Protein AF-A0A9D9L144-F1 (afdb_monomer_lite)

Radius of gyration: 23.96 Å; chains: 1; bounding box: 42×41×87 Å

pLDDT: mean 72.63, std 18.8, range [37.03, 97.62]

Sequence (118 aa):
MKKLICTLLSLALILCAFTGCEKSAEDVQTSDVNIVDDKDITPNDTSEFVYEETDGGVTIKGYKGNSQTVNIPSEINGKPVTVIAPYAFDGFEENDGSVQNGKSYKDNNINTITSIHI

Secondary structure (DSSP, 8-state):
------SSS----------------------------GGG-PPPPGGGEEEEEETTEEEEEEE----SEEE--SEETTEEEEEE-TTTTS--B---TT-TT---B---GGGG--EEE-

Structure (mmCIF, N/CA/C/O backbone):
data_AF-A0A9D9L144-F1
#
_entry.id   AF-A0A9D9L144-F1
#
loop_
_atom_site.group_PDB
_atom_site.id
_atom_site.type_symbol
_atom_site.label_atom_id
_atom_site.label_alt_id
_atom_site.label_comp_id
_atom_site.label_asym_id
_atom_site.label_entity_id
_atom_site.label_seq_id
_atom_site.pdbx_PDB_ins_code
_atom_site.Cartn_x
_atom_site.Cartn_y
_atom_site.Cartn_z
_atom_site.occupancy
_atom_site.B_iso_or_equiv
_atom_site.auth_seq_id
_atom_site.auth_comp_id
_atom_site.auth_asym_id
_atom_site.auth_atom_id
_atom_site.pdbx_PDB_model_num
ATOM 1 N N . MET A 1 1 ? -3.755 23.096 65.768 1.00 40.56 1 MET A N 1
ATOM 2 C CA . MET A 1 1 ? -5.095 23.565 65.353 1.00 40.56 1 MET A CA 1
ATOM 3 C C . MET A 1 1 ? -4.909 24.622 64.276 1.00 40.56 1 MET A C 1
ATOM 5 O O . MET A 1 1 ? -4.184 25.562 64.547 1.00 40.56 1 MET A O 1
ATOM 9 N N . LYS A 1 2 ? -5.479 24.374 63.082 1.00 48.78 2 LYS A N 1
ATOM 10 C CA . LYS A 1 2 ? -5.849 25.276 61.961 1.00 48.78 2 LYS A CA 1
ATOM 11 C C . LYS A 1 2 ? -5.169 26.667 61.975 1.00 48.78 2 LYS A C 1
ATOM 13 O O . LYS A 1 2 ? -5.359 27.417 62.920 1.00 48.78 2 LYS A O 1
ATOM 18 N N . LYS A 1 3 ? -4.500 27.138 60.923 1.00 46.06 3 LYS A N 1
ATOM 19 C CA . LYS A 1 3 ? -4.987 27.368 59.548 1.00 46.06 3 LYS A CA 1
ATOM 20 C C . LYS A 1 3 ? -3.772 27.759 58.693 1.00 46.06 3 LYS A C 1
ATOM 22 O O . LYS A 1 3 ? -2.966 28.519 59.203 1.00 46.06 3 LYS A O 1
ATOM 27 N N . LEU A 1 4 ? -3.701 27.328 57.434 1.00 49.97 4 LEU A N 1
ATOM 28 C CA . LEU A 1 4 ? -3.251 28.140 56.293 1.00 49.97 4 LEU A CA 1
ATOM 29 C C . LEU A 1 4 ? -3.729 27.424 55.021 1.00 49.97 4 LEU A C 1
ATOM 31 O O . LEU A 1 4 ? -3.212 26.395 54.604 1.00 49.97 4 LEU A O 1
ATOM 35 N N . ILE A 1 5 ? -4.838 27.945 54.517 1.00 58.66 5 ILE A N 1
ATOM 36 C CA . ILE A 1 5 ? -5.555 27.582 53.301 1.00 58.66 5 ILE A CA 1
ATOM 37 C C . ILE A 1 5 ? -5.243 28.689 52.284 1.00 58.66 5 ILE A C 1
ATOM 39 O O . ILE A 1 5 ? -5.077 29.837 52.694 1.00 58.66 5 ILE A O 1
ATOM 43 N N . CYS A 1 6 ? -5.260 28.325 50.998 1.00 48.72 6 CYS A N 1
ATOM 44 C CA . CYS A 1 6 ? -5.232 29.182 49.803 1.00 48.72 6 CYS A CA 1
ATOM 45 C C . CYS A 1 6 ? -3.853 29.644 49.306 1.00 48.72 6 CYS A C 1
ATOM 47 O O . CYS A 1 6 ? -3.215 30.463 49.946 1.00 48.72 6 CYS A O 1
ATOM 49 N N . THR A 1 7 ? -3.483 29.153 48.110 1.00 51.28 7 THR A N 1
ATOM 50 C CA . THR A 1 7 ? -3.160 29.936 46.882 1.00 51.28 7 THR A CA 1
ATOM 51 C C . THR A 1 7 ? -2.052 29.334 46.002 1.00 51.28 7 THR A C 1
ATOM 53 O O . THR A 1 7 ? -1.270 30.072 45.416 1.00 51.28 7 THR A O 1
ATOM 56 N N . LEU A 1 8 ? -1.965 28.010 45.849 1.00 46.19 8 LEU A N 1
ATOM 57 C CA . LEU A 1 8 ? -1.002 27.403 44.908 1.00 46.19 8 LEU A CA 1
ATOM 58 C C . LEU A 1 8 ? -1.624 26.325 44.007 1.00 46.19 8 LEU A C 1
ATOM 60 O O . LEU A 1 8 ? -0.937 25.415 43.565 1.00 46.19 8 LEU A O 1
ATOM 64 N N . LEU A 1 9 ? -2.931 26.432 43.725 1.00 52.28 9 LEU A N 1
ATOM 65 C CA . LEU A 1 9 ? -3.649 25.494 42.847 1.00 52.28 9 LEU A CA 1
ATOM 66 C C . LEU A 1 9 ? -4.120 26.095 41.510 1.00 52.28 9 LEU A C 1
ATOM 68 O O . LEU A 1 9 ? -4.820 25.425 40.765 1.00 52.28 9 LEU A O 1
ATOM 72 N N . SER A 1 10 ? -3.751 27.324 41.142 1.00 60.47 10 SER A N 1
ATOM 73 C CA . SER A 1 10 ? -4.159 27.843 39.827 1.00 60.47 10 SER A CA 1
ATOM 74 C C . SER A 1 10 ? -3.347 29.053 39.378 1.00 60.47 10 SER A C 1
ATOM 76 O O . SER A 1 10 ? -3.760 30.191 39.588 1.00 60.47 10 SER A O 1
ATOM 78 N N . LEU A 1 11 ? -2.233 28.821 38.691 1.00 43.81 11 LEU A N 1
ATOM 79 C CA . LEU A 1 11 ? -1.947 29.633 37.513 1.00 43.81 11 LEU A CA 1
ATOM 80 C C . LEU A 1 11 ? -1.126 28.809 36.530 1.00 43.81 11 LEU A C 1
ATOM 82 O O . LEU A 1 11 ? 0.074 28.607 36.686 1.00 43.81 11 LEU A O 1
ATOM 86 N N . ALA A 1 12 ? -1.835 28.293 35.535 1.00 55.00 12 ALA A N 1
ATOM 87 C CA . ALA A 1 12 ? -1.258 27.707 34.350 1.00 55.00 12 ALA A CA 1
ATOM 88 C C . ALA A 1 12 ? -0.393 28.753 33.629 1.00 55.00 12 ALA A C 1
ATOM 90 O O . ALA A 1 12 ? -0.909 29.744 33.121 1.00 55.00 12 ALA A O 1
ATOM 91 N N . LEU A 1 13 ? 0.907 28.491 33.534 1.00 51.66 13 LEU A N 1
ATOM 92 C CA . LEU A 1 13 ? 1.669 28.790 32.327 1.00 51.66 13 LEU A CA 1
ATOM 93 C C . LEU A 1 13 ? 2.177 27.450 31.802 1.00 51.66 13 LEU A C 1
ATOM 95 O O . LEU A 1 13 ? 3.303 27.028 32.051 1.00 51.66 13 LEU A O 1
ATOM 99 N N . ILE A 1 14 ? 1.276 26.746 31.118 1.00 64.12 14 ILE A N 1
ATOM 100 C CA . ILE A 1 14 ? 1.645 25.670 30.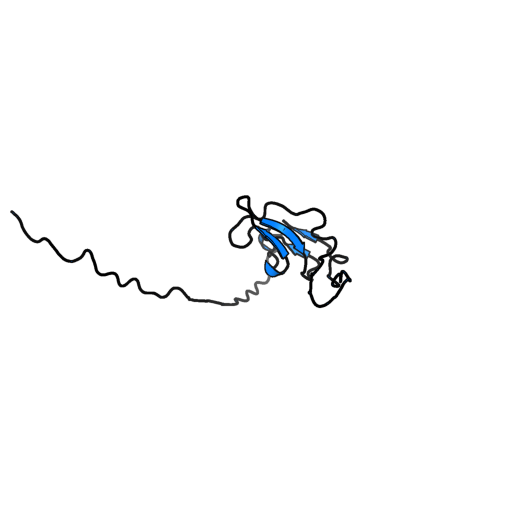206 1.00 64.12 14 ILE A CA 1
ATOM 101 C C . ILE A 1 14 ? 2.461 26.354 29.111 1.00 64.12 14 ILE A C 1
ATOM 103 O O . ILE 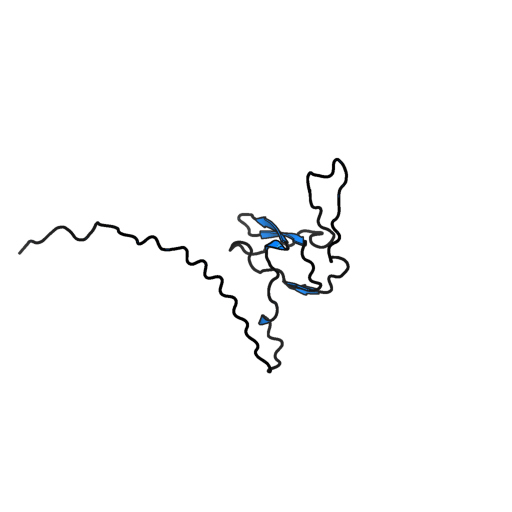A 1 14 ? 1.928 27.114 28.306 1.00 64.12 14 ILE A O 1
ATOM 107 N N . LEU A 1 15 ? 3.776 26.164 29.171 1.00 58.31 15 LEU A N 1
ATOM 108 C CA . LEU A 1 15 ? 4.715 26.613 28.158 1.00 58.31 15 LEU A CA 1
ATOM 109 C C . LEU A 1 15 ? 4.331 25.950 26.834 1.00 58.31 15 LEU A C 1
ATOM 111 O O . LEU A 1 15 ? 4.567 24.763 26.614 1.00 58.31 15 LEU A O 1
ATOM 115 N N . CYS A 1 16 ? 3.723 26.738 25.954 1.00 59.47 16 CYS A N 1
ATOM 116 C CA . CYS A 1 16 ? 3.676 26.464 24.532 1.00 59.47 16 CYS A CA 1
ATOM 117 C C . CYS A 1 16 ? 5.118 26.421 24.012 1.00 59.47 16 CYS A C 1
ATOM 119 O O . CYS A 1 16 ? 5.723 27.465 23.785 1.00 59.47 16 CYS A O 1
ATOM 121 N N . ALA A 1 17 ? 5.668 25.221 23.843 1.00 51.59 17 ALA A N 1
ATOM 122 C CA . ALA A 1 17 ? 6.832 24.981 22.995 1.00 51.59 17 ALA A CA 1
ATOM 123 C C . ALA A 1 17 ? 6.850 23.532 22.477 1.00 51.59 17 ALA A C 1
ATOM 125 O O . ALA A 1 17 ? 7.884 22.878 22.467 1.00 51.59 17 ALA A O 1
ATOM 126 N N . PHE A 1 18 ? 5.705 23.020 22.018 1.00 57.38 18 PHE A N 1
ATOM 127 C CA . PHE A 1 18 ? 5.718 21.951 21.021 1.00 57.38 18 PHE A CA 1
ATOM 128 C C . PHE A 1 18 ? 5.638 22.602 19.646 1.00 57.38 18 PHE A C 1
ATOM 130 O O . PHE A 1 18 ? 4.560 22.961 19.191 1.00 57.38 18 PHE A O 1
ATOM 137 N N . THR A 1 19 ? 6.793 22.820 19.023 1.00 59.38 19 THR A N 1
ATOM 138 C CA . THR A 1 19 ? 7.046 22.558 17.595 1.00 59.38 19 THR A CA 1
ATOM 139 C C . THR A 1 19 ? 8.565 22.566 17.430 1.00 59.38 19 THR A C 1
ATOM 141 O O . THR A 1 19 ? 9.157 23.490 16.879 1.00 59.38 19 THR A O 1
ATOM 144 N N . GLY A 1 20 ? 9.219 21.544 17.981 1.00 47.69 20 GLY A N 1
ATOM 145 C CA . GLY A 1 20 ? 10.489 21.098 17.433 1.00 47.69 20 GLY A CA 1
ATOM 146 C C . GLY A 1 20 ? 10.163 20.262 16.204 1.00 47.69 20 GLY A C 1
ATOM 147 O O . GLY A 1 20 ? 9.798 19.101 16.336 1.00 47.69 20 GLY A O 1
ATOM 148 N N . CYS A 1 21 ? 10.224 20.858 15.014 1.00 55.16 21 CYS A N 1
ATOM 149 C CA . CYS A 1 21 ? 10.453 20.078 13.804 1.00 55.16 21 CYS A CA 1
ATOM 150 C C . CYS A 1 21 ? 11.940 19.719 13.824 1.00 55.16 21 CYS A C 1
ATOM 152 O O . CYS A 1 21 ? 12.765 20.456 13.290 1.00 55.16 21 CYS A O 1
ATOM 154 N N . GLU A 1 22 ? 12.309 18.645 14.517 1.00 54.66 22 GLU A N 1
ATOM 155 C CA . GLU A 1 22 ? 13.653 18.090 14.386 1.00 54.66 22 GLU A CA 1
ATOM 156 C C . GLU A 1 22 ? 13.696 17.220 13.132 1.00 54.66 22 GLU A C 1
ATOM 158 O O . GLU A 1 22 ? 13.588 16.000 13.148 1.00 54.66 22 GLU A O 1
ATOM 163 N N . LYS A 1 23 ? 13.834 17.889 11.986 1.00 52.28 23 LYS A N 1
ATOM 164 C CA . LYS A 1 23 ? 14.385 17.245 10.801 1.00 52.28 23 LYS A CA 1
ATOM 165 C C . LYS A 1 23 ? 15.886 17.104 11.045 1.00 52.28 23 LYS A C 1
ATOM 167 O O . LYS A 1 23 ? 16.644 18.014 10.725 1.00 52.28 23 LYS A O 1
ATOM 172 N N . SER A 1 24 ? 16.297 15.987 11.634 1.00 45.03 24 SER A N 1
ATOM 173 C CA . SER A 1 24 ? 17.695 15.564 11.634 1.00 45.03 24 SER A CA 1
ATOM 174 C C . SER A 1 24 ? 17.814 14.320 10.771 1.00 45.03 24 SER A C 1
ATOM 176 O O . SER A 1 24 ? 17.303 13.256 11.109 1.00 45.03 24 SER A O 1
ATOM 178 N N . ALA A 1 25 ? 18.433 14.498 9.607 1.00 63.38 25 A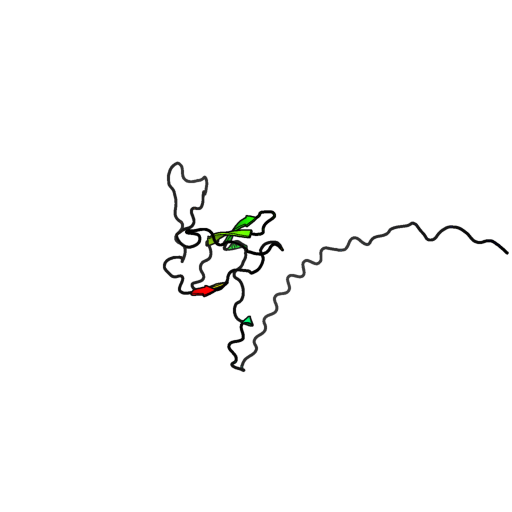LA A N 1
ATOM 179 C CA . ALA A 1 25 ? 18.997 13.396 8.857 1.00 63.38 25 ALA A CA 1
ATOM 180 C C . ALA A 1 25 ? 20.202 12.876 9.649 1.00 63.38 25 ALA A C 1
ATOM 182 O O . ALA A 1 25 ? 21.129 13.643 9.898 1.00 63.38 25 ALA A O 1
ATOM 183 N N . GLU A 1 26 ? 20.196 11.597 10.015 1.00 45.09 26 GLU A N 1
ATOM 184 C CA . GLU A 1 26 ? 21.412 10.892 10.410 1.00 45.09 26 GLU A CA 1
ATOM 185 C C . GLU A 1 26 ? 21.664 9.744 9.436 1.00 45.09 26 GLU A C 1
ATOM 187 O O . GLU A 1 26 ? 20.983 8.722 9.415 1.00 45.09 26 GLU A O 1
ATOM 192 N N . ASP A 1 27 ? 22.653 10.007 8.586 1.00 47.91 27 ASP A N 1
ATOM 193 C CA . ASP A 1 27 ? 23.539 9.033 7.972 1.00 47.91 27 ASP A CA 1
ATOM 194 C C . ASP A 1 27 ? 24.133 8.117 9.052 1.00 47.91 27 ASP A C 1
ATOM 196 O O . ASP A 1 27 ? 24.778 8.594 9.985 1.00 47.91 27 ASP A O 1
ATOM 200 N N . VAL A 1 28 ? 23.946 6.805 8.909 1.00 40.06 28 VAL A N 1
ATOM 201 C CA . VAL A 1 28 ? 24.781 5.817 9.594 1.00 40.06 28 VAL A CA 1
ATOM 202 C C . VAL A 1 28 ? 25.271 4.804 8.567 1.00 40.06 28 VAL A C 1
ATOM 204 O O . VAL A 1 28 ? 24.646 3.780 8.296 1.00 40.06 28 VAL A O 1
ATOM 207 N N . GLN A 1 29 ? 26.443 5.098 8.008 1.00 59.12 29 GLN A N 1
ATOM 208 C CA . GLN A 1 29 ? 27.373 4.092 7.511 1.00 59.12 29 GLN A CA 1
ATOM 209 C C . GLN A 1 29 ? 27.804 3.185 8.677 1.00 59.12 29 GLN A C 1
ATOM 211 O O . GLN A 1 29 ? 28.519 3.625 9.577 1.00 59.12 29 GLN A O 1
ATOM 216 N N . THR A 1 30 ? 27.447 1.902 8.629 1.00 37.03 30 THR A N 1
ATOM 217 C CA . THR A 1 30 ? 28.148 0.863 9.400 1.00 37.03 30 THR A CA 1
ATOM 218 C C . THR A 1 30 ? 28.386 -0.346 8.516 1.00 37.03 30 THR A C 1
ATOM 220 O O . THR A 1 30 ? 27.493 -1.139 8.236 1.00 37.03 30 THR A O 1
ATOM 223 N N . SER A 1 31 ? 29.624 -0.444 8.054 1.00 65.31 31 SER A N 1
ATOM 224 C CA . SER A 1 31 ? 30.214 -1.607 7.417 1.00 65.31 31 SER A CA 1
ATOM 225 C C . SER A 1 31 ? 30.382 -2.761 8.423 1.00 65.31 31 SER A C 1
ATOM 227 O O . SER A 1 31 ? 30.989 -2.581 9.478 1.00 65.31 31 SER A O 1
ATOM 229 N N . ASP A 1 32 ? 29.872 -3.929 8.011 1.00 72.25 32 ASP A N 1
ATOM 230 C CA . ASP A 1 32 ? 30.284 -5.306 8.345 1.00 72.25 32 ASP A CA 1
ATOM 231 C C . ASP A 1 32 ? 29.733 -6.014 9.612 1.00 72.25 32 ASP A C 1
ATOM 233 O O . ASP A 1 32 ? 30.450 -6.123 10.600 1.00 72.25 32 ASP A O 1
ATOM 237 N N . VAL A 1 33 ? 28.535 -6.640 9.520 1.00 50.22 33 VAL A N 1
ATOM 238 C CA . VAL A 1 33 ? 28.232 -8.066 9.866 1.00 50.22 33 VAL A CA 1
ATOM 239 C C . VAL A 1 33 ? 26.963 -8.532 9.117 1.00 50.22 33 VAL A C 1
ATOM 241 O O . VAL A 1 33 ? 25.933 -7.873 9.140 1.00 50.22 33 VAL A O 1
ATOM 244 N N . ASN A 1 34 ? 27.042 -9.711 8.489 1.00 68.50 34 ASN A N 1
ATOM 245 C CA . ASN A 1 34 ? 25.963 -10.442 7.819 1.00 68.50 34 ASN A CA 1
ATOM 246 C C . ASN A 1 34 ? 25.106 -11.254 8.819 1.00 68.50 34 ASN A C 1
ATOM 248 O O . ASN A 1 34 ? 25.492 -12.352 9.224 1.00 68.50 34 ASN A O 1
ATOM 252 N N . ILE A 1 35 ? 23.939 -10.726 9.174 1.00 52.28 35 ILE A N 1
ATOM 253 C CA . ILE A 1 35 ? 22.688 -11.465 9.391 1.00 52.28 35 ILE A CA 1
ATOM 254 C C . ILE A 1 35 ? 21.710 -10.742 8.460 1.00 52.28 35 ILE A C 1
ATOM 256 O O . ILE A 1 35 ? 21.718 -9.514 8.441 1.00 52.28 35 ILE A O 1
ATOM 260 N N . VAL A 1 36 ? 20.908 -11.445 7.654 1.00 57.47 36 VAL A N 1
ATOM 261 C CA . VAL A 1 36 ? 19.737 -10.813 7.015 1.00 57.47 36 VAL A CA 1
ATOM 262 C C . VAL A 1 36 ? 18.744 -10.510 8.131 1.00 57.47 36 VAL A C 1
ATOM 264 O O . VAL A 1 36 ? 17.813 -11.268 8.391 1.00 57.47 36 VAL A O 1
ATOM 267 N N . ASP A 1 37 ? 19.054 -9.465 8.889 1.00 51.06 37 ASP A N 1
ATOM 268 C CA . ASP A 1 37 ? 18.178 -8.896 9.881 1.00 51.06 37 ASP A CA 1
ATOM 269 C C . ASP A 1 37 ? 16.962 -8.388 9.111 1.00 51.06 37 ASP A C 1
ATOM 271 O O . ASP A 1 37 ? 17.064 -7.538 8.229 1.00 51.06 37 ASP A O 1
ATOM 275 N N . ASP A 1 38 ? 15.795 -8.889 9.493 1.00 53.41 38 ASP A N 1
ATOM 276 C CA . ASP A 1 38 ? 14.457 -8.420 9.109 1.00 53.41 38 ASP A CA 1
ATOM 277 C C . ASP A 1 38 ? 14.290 -6.878 9.217 1.00 53.41 38 ASP A C 1
ATOM 279 O O . ASP A 1 38 ? 13.356 -6.289 8.685 1.00 53.41 38 ASP A O 1
ATOM 283 N N . LYS A 1 39 ? 15.249 -6.194 9.861 1.00 52.62 39 LYS A N 1
ATOM 284 C CA . LYS A 1 39 ? 15.373 -4.738 9.974 1.00 52.62 39 LYS A CA 1
ATOM 285 C C . LYS A 1 39 ? 15.758 -3.979 8.702 1.00 52.62 39 LYS A C 1
ATOM 287 O O . LYS A 1 39 ? 15.599 -2.760 8.716 1.00 52.62 39 LYS A O 1
ATOM 292 N N . ASP A 1 40 ? 16.274 -4.620 7.653 1.00 56.12 40 ASP A N 1
ATOM 293 C CA . ASP A 1 40 ? 16.700 -3.889 6.439 1.00 56.12 40 ASP A CA 1
ATOM 294 C C . ASP A 1 40 ? 15.552 -3.655 5.433 1.00 56.12 40 ASP A C 1
ATOM 296 O O . ASP A 1 40 ? 15.720 -3.054 4.370 1.00 56.12 40 ASP A O 1
ATOM 300 N N . ILE A 1 41 ? 14.333 -4.075 5.790 1.00 67.81 41 ILE A N 1
ATOM 301 C CA . ILE A 1 41 ? 13.108 -3.701 5.084 1.00 67.81 41 ILE A CA 1
ATOM 302 C C . ILE A 1 41 ? 12.704 -2.302 5.565 1.00 67.81 41 ILE A C 1
ATOM 304 O O . ILE A 1 41 ? 11.849 -2.125 6.429 1.00 67.81 41 ILE A O 1
ATOM 308 N N . THR A 1 42 ? 13.362 -1.278 5.025 1.00 86.00 42 THR A N 1
ATOM 309 C CA . THR A 1 42 ? 12.968 0.119 5.256 1.00 86.00 42 THR A CA 1
ATOM 310 C C . THR A 1 42 ? 11.652 0.410 4.524 1.00 86.00 42 THR A C 1
ATOM 312 O O . THR A 1 42 ? 11.607 0.252 3.302 1.00 86.00 42 THR A O 1
ATOM 315 N N . PRO A 1 43 ? 10.561 0.808 5.212 1.00 90.38 43 PRO A N 1
ATOM 316 C CA . PRO A 1 43 ? 9.300 1.098 4.539 1.00 90.38 43 PRO A CA 1
ATOM 317 C C . PRO A 1 43 ? 9.436 2.222 3.515 1.00 90.38 43 PRO A C 1
ATOM 319 O O . PRO A 1 43 ? 10.113 3.221 3.767 1.00 90.38 43 PRO A O 1
ATOM 322 N N . ASN A 1 44 ? 8.750 2.087 2.382 1.00 92.12 44 ASN A N 1
ATOM 323 C CA . ASN A 1 44 ? 8.623 3.185 1.433 1.00 92.12 44 ASN A CA 1
ATOM 324 C C . ASN A 1 44 ? 7.872 4.357 2.070 1.00 92.12 44 ASN A C 1
ATOM 326 O O . ASN A 1 44 ? 7.017 4.183 2.944 1.00 92.12 44 ASN A O 1
ATOM 330 N N . ASP A 1 45 ? 8.169 5.564 1.587 1.00 93.31 45 ASP A N 1
ATOM 331 C CA . ASP A 1 45 ? 7.488 6.766 2.046 1.00 93.31 45 ASP A CA 1
ATOM 332 C C . ASP A 1 45 ? 5.975 6.635 1.810 1.00 93.31 45 ASP A C 1
ATOM 334 O O . ASP A 1 45 ? 5.519 6.264 0.728 1.00 93.31 45 ASP A O 1
ATOM 338 N N . THR A 1 46 ? 5.174 6.954 2.829 1.00 93.50 46 THR A N 1
ATOM 339 C CA . THR A 1 46 ? 3.705 6.860 2.757 1.00 93.50 46 THR A CA 1
ATOM 340 C C . THR A 1 46 ? 3.106 7.683 1.607 1.00 93.50 46 THR A C 1
ATOM 342 O O . THR A 1 46 ? 2.041 7.348 1.087 1.00 93.50 46 THR A O 1
ATOM 345 N N . SER A 1 47 ? 3.801 8.735 1.162 1.00 90.94 47 SER A N 1
ATOM 346 C CA . SER A 1 47 ? 3.430 9.562 0.014 1.00 90.94 47 SER A CA 1
ATOM 347 C C . SER A 1 47 ? 3.623 8.868 -1.333 1.00 90.94 47 SER A C 1
ATOM 349 O O . SER A 1 47 ? 3.136 9.392 -2.333 1.00 90.94 47 SER A O 1
ATOM 351 N N . GLU A 1 48 ? 4.262 7.699 -1.389 1.00 91.62 48 GLU A N 1
ATOM 352 C CA . GLU A 1 48 ? 4.304 6.833 -2.572 1.00 91.62 48 GLU A CA 1
ATOM 353 C C . GLU A 1 48 ? 3.057 5.951 -2.696 1.00 91.62 48 GLU A C 1
ATOM 355 O O . GLU A 1 48 ? 2.862 5.296 -3.720 1.00 91.62 48 GLU A O 1
ATOM 360 N N . PHE A 1 49 ? 2.183 5.952 -1.691 1.00 91.06 49 PHE A N 1
ATOM 361 C CA . PHE A 1 49 ? 0.961 5.165 -1.692 1.00 91.06 49 PHE A CA 1
ATOM 362 C C . PHE A 1 49 ? -0.267 6.044 -1.889 1.00 91.06 49 PHE A C 1
ATOM 364 O O . PHE A 1 49 ? -0.343 7.201 -1.472 1.00 91.06 49 PHE A O 1
ATOM 371 N N . VAL A 1 50 ? -1.259 5.459 -2.543 1.00 91.69 50 VAL A N 1
ATOM 372 C CA . VAL A 1 50 ? -2.626 5.961 -2.595 1.00 91.69 50 VAL A CA 1
ATOM 373 C C . VAL A 1 50 ? -3.429 5.048 -1.697 1.00 91.69 50 VAL A C 1
ATOM 375 O O . VAL A 1 50 ? -3.431 3.834 -1.896 1.00 91.69 50 VAL A O 1
ATOM 378 N N . TYR A 1 51 ? -4.081 5.615 -0.694 1.00 94.31 51 TYR A N 1
ATOM 379 C CA . TYR A 1 51 ? -4.715 4.842 0.360 1.00 94.31 51 TYR A CA 1
ATOM 380 C C . TYR A 1 51 ? -6.020 5.478 0.827 1.00 94.31 51 TYR A C 1
ATOM 382 O O . TYR A 1 51 ? -6.320 6.635 0.534 1.00 94.31 51 TYR A O 1
ATOM 390 N N . GLU A 1 52 ? -6.802 4.683 1.543 1.00 95.38 52 GLU A N 1
ATOM 391 C CA . GLU A 1 52 ? -8.020 5.102 2.221 1.00 95.38 52 GLU A CA 1
ATOM 392 C C . GLU A 1 52 ? -7.918 4.723 3.696 1.00 95.38 52 GLU A C 1
ATOM 394 O O . GLU A 1 52 ? -7.597 3.583 4.037 1.00 95.38 52 GLU A O 1
ATOM 399 N N . GLU A 1 53 ? -8.173 5.694 4.568 1.00 96.19 53 GLU A N 1
ATOM 400 C CA . GLU A 1 53 ? -8.221 5.482 6.008 1.00 96.19 53 GLU A CA 1
ATOM 401 C C . GLU A 1 53 ? -9.655 5.238 6.459 1.00 96.19 53 GLU A C 1
ATOM 403 O O . GLU A 1 53 ? -10.577 5.970 6.100 1.00 96.19 53 GLU A O 1
ATOM 408 N N . THR A 1 54 ? -9.826 4.235 7.309 1.00 92.38 54 THR A N 1
ATOM 409 C CA . THR A 1 54 ? -11.089 3.936 7.981 1.00 92.38 54 THR A CA 1
ATOM 410 C C . THR A 1 54 ? -10.840 3.727 9.475 1.00 92.38 54 THR A C 1
ATOM 412 O O . THR A 1 54 ? -9.695 3.684 9.938 1.00 92.38 54 THR A O 1
ATOM 415 N N . ASP A 1 55 ? -11.907 3.545 10.253 1.00 88.75 55 ASP A N 1
ATOM 416 C CA . ASP A 1 55 ? -11.782 3.143 11.661 1.00 88.75 55 ASP A CA 1
ATOM 417 C C . ASP A 1 55 ? -11.125 1.758 11.818 1.00 88.75 55 ASP A C 1
ATOM 419 O O . ASP A 1 55 ? -10.524 1.473 12.851 1.00 88.75 55 ASP A O 1
ATOM 423 N N . GLY A 1 56 ? -11.194 0.912 10.783 1.00 88.88 56 GLY A N 1
ATOM 424 C CA . GLY A 1 56 ? -10.581 -0.419 10.744 1.00 88.88 56 GLY A CA 1
ATOM 425 C C . GLY A 1 56 ? -9.116 -0.448 10.291 1.00 88.88 56 GLY A C 1
ATOM 426 O O . GLY A 1 56 ? -8.563 -1.535 10.127 1.00 88.88 56 GLY A O 1
ATOM 427 N N . GLY A 1 57 ? -8.491 0.711 10.061 1.00 95.50 57 GLY A N 1
ATOM 428 C CA . GLY A 1 57 ? -7.115 0.829 9.570 1.00 95.50 57 GLY A CA 1
ATOM 429 C C . GLY A 1 57 ? -7.031 1.394 8.153 1.00 95.50 57 GLY A C 1
ATOM 430 O O . GLY A 1 57 ? -7.955 2.062 7.676 1.00 95.50 57 GLY A O 1
ATOM 431 N N . VAL A 1 58 ? -5.901 1.145 7.496 1.00 97.62 58 VAL A N 1
ATOM 432 C CA . VAL A 1 58 ? -5.557 1.706 6.186 1.00 97.62 58 VAL A CA 1
ATOM 433 C C . VAL A 1 58 ? -5.634 0.644 5.096 1.00 97.62 58 VAL A C 1
ATOM 435 O O . VAL A 1 58 ? -5.092 -0.454 5.231 1.00 97.62 58 VAL A O 1
ATOM 438 N N . THR A 1 59 ? -6.299 1.000 3.997 1.00 96.25 59 THR A N 1
ATOM 439 C CA . THR A 1 59 ? -6.342 0.210 2.763 1.00 96.25 59 THR A CA 1
ATOM 440 C C . THR A 1 59 ? -5.445 0.849 1.707 1.00 96.25 59 THR A C 1
ATOM 442 O O . THR A 1 59 ? -5.722 1.966 1.268 1.00 96.25 59 THR A O 1
ATOM 445 N N . ILE A 1 60 ? -4.402 0.146 1.259 1.00 95.31 60 ILE A N 1
ATOM 446 C CA . ILE A 1 60 ? -3.573 0.564 0.119 1.00 95.31 60 ILE A CA 1
ATOM 447 C C . ILE A 1 60 ? -4.339 0.288 -1.175 1.00 95.31 60 ILE A C 1
ATOM 449 O O . ILE A 1 60 ? -4.745 -0.842 -1.432 1.00 95.31 60 ILE A O 1
ATOM 453 N N . LYS A 1 61 ? -4.535 1.318 -1.997 1.00 92.44 61 LYS A N 1
ATOM 454 C CA . LYS A 1 61 ? -5.294 1.273 -3.259 1.00 92.44 61 LYS A CA 1
ATOM 455 C C . LYS A 1 61 ? -4.424 1.479 -4.493 1.00 92.44 61 LYS A C 1
ATOM 457 O O . LYS A 1 61 ? -4.884 1.214 -5.596 1.00 92.44 61 LYS A O 1
ATOM 462 N N . GLY A 1 62 ? -3.203 1.970 -4.318 1.00 89.81 62 GLY A N 1
ATOM 463 C CA . GLY A 1 62 ? -2.289 2.242 -5.416 1.00 89.81 62 GLY A CA 1
ATOM 464 C C . GLY A 1 62 ? -0.865 2.493 -4.936 1.00 89.81 62 GLY A C 1
ATOM 465 O O . GLY A 1 62 ? -0.663 2.999 -3.830 1.00 89.81 62 GLY A O 1
ATOM 466 N N . TYR A 1 63 ? 0.102 2.199 -5.798 1.00 89.75 63 TYR A N 1
ATOM 467 C CA . TYR A 1 63 ? 1.497 2.605 -5.654 1.00 89.75 63 TYR A CA 1
ATOM 468 C C . TYR A 1 63 ? 1.894 3.550 -6.794 1.00 89.75 63 TYR A C 1
ATOM 470 O O . TYR A 1 63 ? 1.690 3.260 -7.975 1.00 89.75 63 TYR A O 1
ATOM 478 N N . LYS A 1 64 ? 2.442 4.707 -6.424 1.00 87.25 64 LYS A N 1
ATOM 479 C CA . LYS A 1 64 ? 2.927 5.765 -7.327 1.00 87.25 64 LYS A CA 1
ATOM 480 C C . LYS A 1 64 ? 4.433 6.009 -7.203 1.00 87.25 64 LYS A C 1
ATOM 482 O O . LYS A 1 64 ? 4.941 6.953 -7.805 1.00 87.25 64 LYS A O 1
ATOM 487 N N . GLY A 1 65 ? 5.133 5.213 -6.396 1.00 86.62 65 GLY A N 1
ATOM 488 C CA . GLY A 1 65 ? 6.583 5.302 -6.284 1.00 86.62 65 GLY A CA 1
ATOM 489 C C . GLY A 1 65 ? 7.304 4.718 -7.501 1.00 86.62 65 GLY A C 1
ATOM 490 O O . GLY A 1 65 ? 6.686 4.296 -8.479 1.00 86.62 65 GLY A O 1
ATOM 491 N N . ASN A 1 66 ? 8.637 4.738 -7.442 1.00 85.31 66 ASN A N 1
ATOM 492 C CA . ASN A 1 66 ? 9.513 4.307 -8.538 1.00 85.31 66 ASN A CA 1
ATOM 493 C C . ASN A 1 66 ? 10.506 3.203 -8.125 1.00 85.31 66 ASN A C 1
ATOM 495 O O . ASN A 1 66 ? 11.397 2.848 -8.902 1.00 85.31 66 ASN A O 1
ATOM 499 N N . SER A 1 67 ? 10.354 2.631 -6.926 1.00 86.69 67 SER A N 1
ATOM 500 C CA . SER A 1 67 ? 11.247 1.598 -6.387 1.00 86.69 67 SER A CA 1
ATOM 501 C C . SER A 1 67 ? 10.874 0.199 -6.876 1.00 86.69 67 SER A C 1
ATOM 503 O O . SER A 1 67 ? 9.721 -0.213 -6.777 1.00 86.69 67 SER A O 1
ATOM 505 N N . GLN A 1 68 ? 11.844 -0.549 -7.414 1.00 88.06 68 GLN A N 1
ATOM 506 C CA . GLN A 1 68 ? 11.627 -1.938 -7.869 1.00 88.06 68 GLN A CA 1
ATOM 507 C C . GLN A 1 68 ? 11.296 -2.884 -6.702 1.00 88.06 68 GLN A C 1
ATOM 509 O O . GLN A 1 68 ? 10.630 -3.900 -6.883 1.00 88.06 68 GLN A O 1
ATOM 514 N N . THR A 1 69 ? 11.751 -2.527 -5.504 1.00 89.56 69 THR A N 1
ATOM 515 C CA . THR A 1 69 ? 11.373 -3.171 -4.250 1.00 89.56 69 THR A CA 1
ATOM 516 C C . THR A 1 69 ? 10.397 -2.261 -3.524 1.00 89.56 69 THR A C 1
ATOM 518 O O . THR A 1 69 ? 10.735 -1.111 -3.239 1.00 89.56 69 THR A O 1
ATOM 521 N N . VAL A 1 70 ? 9.205 -2.773 -3.230 1.00 91.12 70 VAL A N 1
ATOM 522 C CA . VAL A 1 70 ? 8.182 -2.059 -2.463 1.00 91.12 70 VAL A CA 1
ATOM 523 C C . VAL A 1 70 ? 8.083 -2.668 -1.074 1.00 91.12 70 VAL A C 1
ATOM 525 O O . VAL A 1 70 ? 7.712 -3.826 -0.917 1.00 91.12 70 VAL A O 1
ATOM 528 N N . ASN A 1 71 ? 8.374 -1.867 -0.065 1.00 93.50 71 ASN A N 1
ATOM 529 C CA . ASN A 1 71 ? 8.252 -2.207 1.341 1.00 93.50 71 ASN A CA 1
ATOM 530 C C . ASN A 1 71 ? 7.034 -1.465 1.896 1.00 93.50 71 ASN A C 1
ATOM 532 O O . ASN A 1 71 ? 7.044 -0.236 2.015 1.00 93.50 71 ASN A O 1
ATOM 536 N N . ILE A 1 72 ? 5.960 -2.194 2.185 1.00 94.19 72 ILE A N 1
ATOM 537 C CA . ILE A 1 72 ? 4.716 -1.613 2.684 1.00 94.19 72 ILE A CA 1
ATOM 538 C C . ILE A 1 72 ? 4.929 -1.149 4.129 1.00 94.19 72 ILE A C 1
ATOM 540 O O . ILE A 1 72 ? 5.421 -1.917 4.952 1.00 94.19 72 ILE A O 1
ATOM 544 N N . PRO A 1 73 ? 4.576 0.100 4.471 1.00 93.94 73 PRO A N 1
ATOM 545 C CA . PRO A 1 73 ? 4.634 0.542 5.853 1.00 93.94 73 PRO A CA 1
ATOM 546 C C . PRO A 1 73 ? 3.610 -0.214 6.699 1.00 93.94 73 PRO A C 1
ATOM 548 O O . PRO A 1 73 ? 2.465 -0.397 6.292 1.00 93.94 73 PRO A O 1
ATOM 551 N N . SER A 1 74 ? 4.007 -0.598 7.911 1.00 94.19 74 SER A N 1
ATOM 552 C CA . SER A 1 74 ? 3.101 -1.218 8.882 1.00 94.19 74 SER A CA 1
ATOM 553 C C . SER A 1 74 ? 2.003 -0.256 9.347 1.00 94.19 74 SER A C 1
ATOM 555 O O . SER A 1 74 ? 0.904 -0.690 9.695 1.00 94.19 74 SER A O 1
ATOM 557 N N . GLU A 1 75 ? 2.275 1.053 9.306 1.00 95.00 75 GLU A N 1
ATOM 558 C CA . GLU A 1 75 ? 1.334 2.111 9.651 1.00 95.00 75 GLU A CA 1
ATOM 559 C C . GLU A 1 75 ? 1.405 3.293 8.682 1.00 95.00 75 GLU A C 1
ATOM 561 O O . GLU A 1 75 ? 2.475 3.706 8.237 1.00 95.00 75 GLU A O 1
ATOM 566 N N . ILE A 1 76 ? 0.254 3.906 8.422 1.00 93.19 76 ILE A N 1
ATOM 567 C CA . ILE A 1 76 ? 0.147 5.202 7.751 1.00 93.19 76 ILE A CA 1
ATOM 568 C C . ILE A 1 76 ? -0.661 6.114 8.673 1.00 93.19 76 ILE A C 1
ATOM 570 O O . ILE A 1 76 ? -1.736 5.742 9.140 1.00 93.19 76 ILE A O 1
ATOM 574 N N . ASN A 1 77 ? -0.114 7.291 8.988 1.00 93.38 77 ASN A N 1
ATOM 575 C CA . ASN A 1 77 ? -0.716 8.264 9.911 1.00 93.38 77 ASN A CA 1
ATOM 576 C C . ASN A 1 77 ? -1.077 7.680 11.298 1.00 93.38 77 ASN A C 1
ATOM 578 O O . ASN A 1 77 ? -2.080 8.058 11.903 1.00 93.38 77 ASN A O 1
ATOM 582 N N . GLY A 1 78 ? -0.260 6.750 11.809 1.00 93.19 78 GLY A N 1
ATOM 583 C CA . GLY A 1 78 ? -0.472 6.090 13.107 1.00 93.19 78 GLY A CA 1
ATOM 584 C C . GLY A 1 78 ? -1.619 5.073 13.122 1.00 93.19 78 GLY A C 1
ATOM 585 O O . GLY A 1 78 ? -2.083 4.682 14.194 1.00 93.19 78 GLY A O 1
ATOM 586 N N . LYS A 1 79 ? -2.124 4.673 11.947 1.00 93.50 79 LYS A N 1
ATOM 587 C CA . LYS A 1 79 ? -3.113 3.602 11.778 1.00 93.50 79 LYS A CA 1
ATOM 588 C C . LYS A 1 79 ? -2.469 2.409 11.072 1.00 93.50 79 LYS A C 1
ATOM 590 O O . LYS A 1 79 ? -1.736 2.625 10.107 1.00 93.50 79 LYS A O 1
ATOM 595 N N . PRO A 1 80 ? -2.785 1.166 11.473 1.00 96.06 80 PRO A N 1
ATOM 596 C CA . PRO A 1 80 ? -2.211 -0.017 10.847 1.00 96.06 80 PRO A CA 1
ATOM 597 C C . PRO A 1 80 ? -2.683 -0.165 9.400 1.00 96.06 80 PRO A C 1
ATOM 599 O O . PRO A 1 80 ? -3.865 0.046 9.104 1.00 96.06 80 PRO A O 1
ATOM 602 N N . VAL A 1 81 ? -1.783 -0.578 8.509 1.00 96.00 81 VAL A N 1
ATOM 603 C CA . VAL A 1 81 ? -2.156 -1.051 7.172 1.00 96.00 81 VAL A CA 1
ATOM 604 C C . VAL A 1 81 ? -2.744 -2.450 7.310 1.00 96.00 81 VAL A C 1
ATOM 606 O O . VAL A 1 81 ? -2.076 -3.384 7.743 1.00 96.00 81 VAL A O 1
ATOM 609 N N . THR A 1 82 ? -4.025 -2.592 6.977 1.00 96.50 82 THR A N 1
ATOM 610 C CA . THR A 1 82 ? -4.781 -3.836 7.194 1.00 96.50 82 THR A CA 1
ATOM 611 C C . THR A 1 82 ? -5.225 -4.495 5.898 1.00 96.50 82 THR A C 1
ATOM 613 O O . THR A 1 82 ? -5.533 -5.687 5.897 1.00 96.50 82 THR A O 1
ATOM 616 N N . VAL A 1 83 ? -5.253 -3.747 4.789 1.00 95.94 83 VAL A N 1
ATOM 617 C CA . VAL A 1 83 ? -5.717 -4.249 3.493 1.00 95.94 83 VAL A CA 1
ATOM 618 C C . VAL A 1 83 ? -4.851 -3.710 2.357 1.00 95.94 83 VAL A C 1
ATOM 620 O O . VAL A 1 83 ? -4.551 -2.520 2.286 1.00 95.94 83 VAL A O 1
ATOM 623 N N . ILE A 1 84 ? -4.524 -4.589 1.411 1.00 95.44 84 ILE A N 1
ATOM 624 C CA . ILE A 1 84 ? -4.040 -4.224 0.079 1.00 95.44 84 ILE A CA 1
ATOM 625 C C . ILE A 1 84 ? -5.177 -4.514 -0.901 1.00 95.44 84 ILE A C 1
ATOM 627 O O . ILE A 1 84 ? -5.633 -5.653 -1.012 1.00 95.44 84 ILE A O 1
ATOM 631 N N . ALA A 1 85 ? -5.685 -3.479 -1.566 1.00 92.88 85 ALA A N 1
ATOM 632 C CA . ALA A 1 85 ? -6.787 -3.615 -2.506 1.00 92.88 85 ALA A CA 1
ATOM 633 C C . ALA A 1 85 ? -6.359 -4.422 -3.746 1.00 92.88 85 ALA A C 1
ATOM 635 O O . ALA A 1 85 ? -5.190 -4.374 -4.146 1.00 92.88 85 ALA A O 1
ATOM 636 N N . PRO A 1 86 ? -7.300 -5.122 -4.406 1.00 89.50 86 PRO A N 1
ATOM 637 C CA . PRO A 1 86 ? -7.0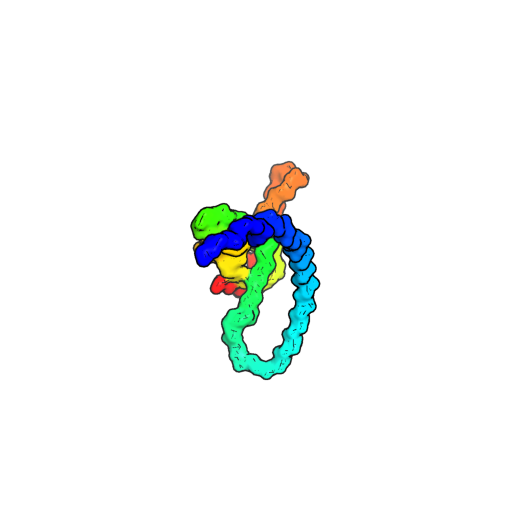42 -5.700 -5.717 1.00 89.50 86 PRO A CA 1
ATOM 638 C C . PRO A 1 86 ? -6.498 -4.633 -6.665 1.00 89.50 86 PRO A C 1
ATOM 640 O O . PRO A 1 86 ? -7.000 -3.508 -6.671 1.00 89.50 86 PRO A O 1
ATOM 643 N N . TYR A 1 87 ? -5.502 -5.001 -7.470 1.00 86.75 87 TYR A N 1
ATOM 644 C CA . TYR A 1 87 ? -4.916 -4.123 -8.485 1.00 86.75 87 TYR A CA 1
ATOM 645 C C . TYR A 1 87 ? -4.185 -2.884 -7.933 1.00 86.75 87 TYR A C 1
ATOM 647 O O . TYR A 1 87 ? -3.870 -1.971 -8.694 1.00 86.75 87 TYR A O 1
ATOM 655 N N . ALA A 1 88 ? -3.845 -2.848 -6.634 1.00 88.56 88 ALA A N 1
ATOM 656 C CA . ALA A 1 88 ? -3.051 -1.759 -6.046 1.00 88.56 88 ALA A CA 1
ATOM 657 C C . ALA A 1 88 ? -1.669 -1.573 -6.711 1.00 88.56 88 ALA A C 1
ATOM 659 O O . ALA A 1 88 ? -1.059 -0.510 -6.589 1.00 88.56 88 ALA A O 1
ATOM 660 N N . PHE A 1 89 ? -1.198 -2.584 -7.446 1.00 88.50 89 PHE A N 1
ATOM 661 C CA . PHE A 1 89 ? 0.065 -2.586 -8.179 1.00 88.50 89 PHE A CA 1
ATOM 662 C C . PHE A 1 89 ? -0.123 -2.901 -9.670 1.00 88.50 89 PHE A C 1
ATOM 664 O O . PHE A 1 89 ? 0.794 -3.429 -10.279 1.00 88.50 89 PHE A O 1
ATOM 671 N N . ASP A 1 90 ? -1.267 -2.563 -10.277 1.00 81.12 90 ASP A N 1
ATOM 672 C CA . ASP A 1 90 ? -1.509 -2.791 -11.720 1.00 81.12 90 ASP A CA 1
ATOM 673 C C . ASP A 1 90 ? -1.469 -1.501 -12.559 1.00 81.12 90 ASP A C 1
ATOM 675 O O . ASP A 1 90 ? -1.508 -1.536 -13.787 1.00 81.12 90 ASP A O 1
ATOM 679 N N . GLY A 1 91 ? -1.399 -0.344 -11.908 1.00 70.44 91 GLY A N 1
ATOM 680 C CA . GLY A 1 91 ? -1.449 0.966 -12.552 1.00 70.44 91 GLY A CA 1
ATOM 681 C C . GLY A 1 91 ? -2.184 1.949 -11.659 1.00 70.44 91 GLY A C 1
ATOM 682 O O . GLY A 1 91 ? -3.267 1.641 -11.167 1.00 70.44 91 GLY A O 1
ATOM 683 N N . PHE A 1 92 ? -1.619 3.138 -11.442 1.00 67.88 92 PHE A N 1
ATOM 684 C CA . PHE A 1 92 ? -2.343 4.203 -10.755 1.00 67.88 92 PHE A CA 1
ATOM 685 C C . PHE A 1 92 ? -2.932 5.187 -11.771 1.00 67.88 92 PHE A C 1
ATOM 687 O O . PHE A 1 92 ? -2.228 5.697 -12.643 1.00 67.88 92 PHE A O 1
ATOM 694 N N . GLU A 1 93 ? -4.232 5.458 -11.644 1.00 64.62 93 GLU A N 1
ATOM 695 C CA . GLU A 1 93 ? -4.918 6.508 -12.397 1.00 64.62 93 GLU A CA 1
ATOM 696 C C . GLU A 1 93 ? -4.871 7.816 -11.596 1.00 64.62 93 GLU A C 1
ATOM 698 O O . GLU A 1 93 ? -5.601 7.987 -10.617 1.00 64.62 93 GLU A O 1
ATOM 703 N N . GLU A 1 94 ? -4.022 8.757 -12.017 1.00 63.44 94 GLU A N 1
ATOM 704 C CA . GLU A 1 94 ? -4.037 10.110 -11.466 1.00 63.44 94 GLU A CA 1
ATOM 705 C C . GLU A 1 94 ? -5.092 10.940 -12.204 1.00 63.44 94 GLU A C 1
ATOM 707 O O . GLU A 1 94 ? -4.992 11.186 -13.406 1.00 63.44 94 GLU A O 1
ATOM 712 N N . ASN A 1 95 ? -6.113 11.394 -11.478 1.00 62.22 95 ASN A N 1
ATOM 713 C CA . ASN A 1 95 ? -7.063 12.372 -12.000 1.00 62.22 95 ASN A CA 1
ATOM 714 C C . ASN A 1 95 ? -6.435 13.771 -11.920 1.00 62.22 95 ASN A C 1
ATOM 716 O O . ASN A 1 95 ? -6.838 14.596 -11.101 1.00 62.22 95 ASN A O 1
ATOM 720 N N . ASP A 1 96 ? -5.429 14.037 -12.751 1.00 60.72 96 ASP A N 1
ATOM 721 C CA . ASP A 1 96 ? -5.007 15.408 -13.023 1.00 60.72 96 ASP A CA 1
ATOM 722 C C . ASP A 1 96 ? -6.114 16.046 -13.870 1.00 60.72 96 ASP A C 1
ATOM 724 O O . ASP A 1 96 ? -6.288 15.711 -15.042 1.00 60.72 96 ASP A O 1
ATOM 728 N N . GLY A 1 97 ? -6.920 16.926 -13.273 1.00 57.19 97 GLY A N 1
ATOM 729 C CA . GLY A 1 97 ? -8.075 17.580 -13.907 1.00 57.19 97 GLY A CA 1
ATOM 730 C C . GLY A 1 97 ? -7.759 18.418 -15.160 1.00 57.19 97 GLY A C 1
ATOM 731 O O . GLY A 1 97 ? -8.628 19.146 -15.640 1.00 57.19 97 GLY A O 1
ATOM 732 N N . SER A 1 98 ? -6.535 18.335 -15.682 1.00 54.97 98 SER A N 1
ATOM 733 C CA . SER A 1 98 ? -6.040 18.939 -16.915 1.00 54.97 98 SER A CA 1
ATOM 734 C C . SER A 1 98 ? -6.449 18.185 -18.193 1.00 54.97 98 SER A C 1
ATOM 736 O O . SER A 1 98 ? -6.467 18.795 -19.266 1.00 54.97 98 SER A O 1
ATOM 738 N N . VAL A 1 99 ? -6.834 16.902 -18.112 1.00 57.78 99 VAL A N 1
ATOM 739 C CA . VAL A 1 99 ? -7.206 16.102 -19.294 1.00 57.78 99 VAL A CA 1
ATOM 740 C C . VAL A 1 99 ? -8.716 15.872 -19.352 1.00 57.78 99 VAL A C 1
ATOM 742 O O . VAL A 1 99 ? -9.275 14.985 -18.709 1.00 57.78 99 VAL A O 1
ATOM 745 N N . GLN A 1 100 ? -9.402 16.662 -20.180 1.00 50.06 100 GLN A N 1
ATOM 746 C CA . GLN A 1 100 ? -10.793 16.399 -20.550 1.00 50.06 100 GLN A CA 1
ATOM 747 C C . GLN A 1 100 ? -10.855 15.060 -21.311 1.00 50.06 100 GLN A C 1
ATOM 749 O O . GLN A 1 100 ? -10.396 14.966 -22.447 1.00 50.06 100 GLN A O 1
ATOM 754 N N . ASN A 1 101 ? -11.450 14.036 -20.688 1.00 54.34 101 ASN A N 1
ATOM 755 C CA . ASN A 1 101 ? -11.849 12.765 -21.312 1.00 54.34 101 ASN A CA 1
ATOM 756 C C . ASN A 1 101 ? -10.727 11.767 -21.693 1.00 54.34 101 ASN A C 1
ATOM 758 O O . ASN A 1 101 ? -10.934 10.907 -22.549 1.00 54.34 101 ASN A O 1
ATOM 762 N N . GLY A 1 102 ? -9.561 11.823 -21.043 1.00 51.69 102 GLY A N 1
ATOM 763 C CA . GLY A 1 102 ? -8.496 10.831 -21.220 1.00 51.69 102 GLY A CA 1
ATOM 764 C C . GLY A 1 102 ? -7.933 10.381 -19.880 1.00 51.69 102 GLY A C 1
ATOM 765 O O . GLY A 1 102 ? -7.280 11.169 -19.204 1.00 51.69 102 GLY A O 1
ATOM 766 N N . LYS A 1 103 ? -8.163 9.117 -19.501 1.00 52.97 103 LYS A N 1
ATOM 767 C CA . LYS A 1 103 ? -7.391 8.480 -18.428 1.00 52.97 103 LYS A CA 1
ATOM 768 C C . LYS A 1 103 ? -5.919 8.527 -18.835 1.00 52.97 103 LYS A C 1
ATOM 770 O O . LYS A 1 103 ? -5.554 7.940 -19.852 1.00 52.97 103 LYS A O 1
ATOM 775 N N . SER A 1 104 ? -5.100 9.253 -18.083 1.00 52.78 104 SER A N 1
ATOM 776 C CA . SER A 1 104 ? -3.655 9.282 -18.287 1.00 52.78 104 SER A CA 1
ATOM 777 C C . SER A 1 104 ? -3.026 8.370 -17.245 1.00 52.78 104 SER A C 1
ATOM 779 O O . SER A 1 104 ? -2.909 8.738 -16.077 1.00 52.78 104 SER A O 1
ATOM 781 N N . TYR A 1 105 ? -2.682 7.148 -17.651 1.00 57.38 105 TYR A N 1
ATOM 782 C CA . TYR A 1 105 ? -1.819 6.295 -16.843 1.00 57.38 105 TYR A CA 1
ATOM 783 C C . TYR A 1 105 ? -0.437 6.945 -16.860 1.00 57.38 105 TYR A C 1
ATOM 785 O O . TYR A 1 105 ? 0.172 7.069 -17.923 1.00 57.38 105 TYR A O 1
ATOM 793 N N . LYS A 1 106 ? 0.039 7.429 -15.710 1.00 55.62 106 LYS A N 1
ATOM 794 C CA . LYS A 1 106 ? 1.438 7.850 -15.603 1.00 55.62 106 LYS A CA 1
ATOM 795 C C . LYS A 1 106 ? 2.303 6.612 -15.801 1.00 55.62 106 LYS A C 1
ATOM 797 O O . LYS A 1 106 ? 1.990 5.559 -15.245 1.00 55.62 106 LYS A O 1
ATOM 802 N N . ASP A 1 107 ? 3.395 6.763 -16.543 1.00 57.50 107 ASP A N 1
ATOM 803 C CA . ASP A 1 107 ? 4.470 5.781 -16.519 1.00 57.50 107 ASP A CA 1
ATOM 804 C C . ASP A 1 107 ? 4.942 5.675 -15.066 1.00 57.50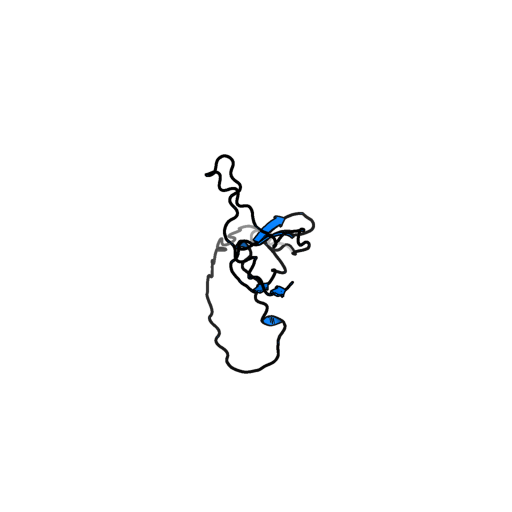 107 ASP A C 1
ATOM 806 O O . ASP A 1 107 ? 5.553 6.596 -14.525 1.00 57.50 107 ASP A O 1
ATOM 810 N N . ASN A 1 108 ? 4.590 4.582 -14.404 1.00 61.84 108 ASN A N 1
ATOM 811 C CA . ASN A 1 108 ? 5.181 4.200 -13.139 1.00 61.84 108 ASN A CA 1
ATOM 812 C C . ASN A 1 108 ? 6.023 2.948 -13.352 1.00 61.84 108 ASN A C 1
ATOM 814 O O . ASN A 1 108 ? 6.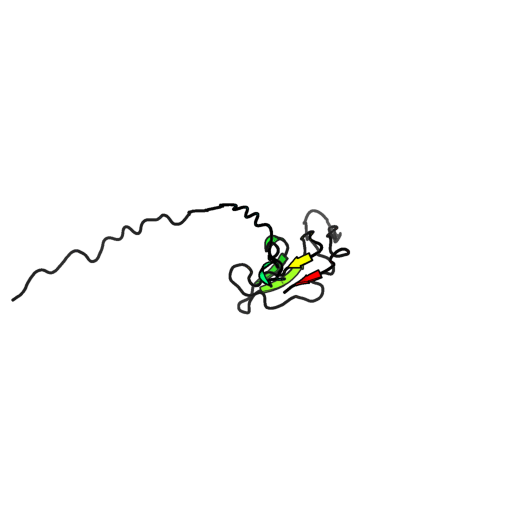028 2.313 -14.411 1.00 61.84 108 ASN A O 1
ATOM 818 N N . ASN A 1 109 ? 6.771 2.592 -12.323 1.00 64.31 109 ASN A N 1
ATOM 819 C CA . ASN A 1 109 ? 7.693 1.477 -12.382 1.00 64.31 109 ASN A CA 1
ATOM 820 C C . ASN A 1 109 ? 7.001 0.118 -12.156 1.00 64.31 109 ASN A C 1
ATOM 822 O O . ASN A 1 109 ? 7.694 -0.863 -11.897 1.00 64.31 109 ASN A O 1
ATOM 826 N N . ILE A 1 110 ? 5.667 0.029 -12.235 1.00 71.38 110 ILE A N 1
ATOM 827 C CA . ILE A 1 110 ? 4.915 -1.177 -11.859 1.00 71.38 110 ILE A CA 1
ATOM 828 C C . ILE A 1 110 ? 5.380 -2.408 -12.636 1.00 71.38 110 ILE A C 1
ATOM 830 O O . ILE A 1 110 ? 5.605 -3.462 -12.051 1.00 71.38 110 ILE A O 1
ATOM 834 N N . ASN A 1 111 ? 5.646 -2.251 -13.935 1.00 75.44 111 ASN A N 1
ATOM 835 C CA . ASN A 1 111 ? 6.166 -3.331 -14.783 1.00 75.44 111 ASN A CA 1
ATOM 836 C C . ASN A 1 111 ? 7.600 -3.768 -14.422 1.00 75.44 111 ASN A C 1
ATOM 838 O O . ASN A 1 111 ? 8.114 -4.732 -14.984 1.00 75.44 111 ASN A O 1
ATOM 842 N N . THR A 1 112 ? 8.260 -3.036 -13.526 1.00 79.44 112 THR A N 1
ATOM 843 C CA . THR A 1 112 ? 9.619 -3.295 -13.039 1.00 79.44 112 THR A CA 1
ATOM 844 C C . THR A 1 112 ? 9.666 -3.623 -11.547 1.00 79.44 112 THR A C 1
ATOM 846 O O . THR A 1 112 ? 10.757 -3.815 -11.019 1.00 79.44 112 THR A O 1
ATOM 849 N N . ILE A 1 113 ? 8.522 -3.702 -10.852 1.00 86.00 113 ILE A N 1
ATOM 850 C CA . ILE A 1 113 ? 8.501 -4.164 -9.461 1.00 86.00 113 ILE A CA 1
ATOM 851 C C . ILE A 1 113 ? 8.907 -5.638 -9.444 1.00 86.00 113 ILE A C 1
ATOM 853 O O . ILE A 1 113 ? 8.275 -6.485 -10.074 1.00 86.00 113 ILE A O 1
ATOM 857 N N . THR A 1 114 ? 9.976 -5.941 -8.718 1.00 86.50 114 THR A N 1
ATOM 858 C CA . THR A 1 114 ? 10.526 -7.293 -8.588 1.00 86.50 114 THR A CA 1
ATOM 859 C C . THR A 1 114 ? 10.154 -7.943 -7.264 1.00 86.50 114 THR A C 1
ATOM 861 O O . THR A 1 114 ? 10.094 -9.170 -7.196 1.00 86.50 114 THR A O 1
ATOM 864 N N . SER A 1 115 ? 9.895 -7.137 -6.230 1.00 88.62 115 SER A N 1
ATOM 865 C CA . SER A 1 115 ? 9.631 -7.619 -4.873 1.00 88.62 115 SER A CA 1
ATOM 866 C C . SER A 1 115 ? 8.672 -6.699 -4.126 1.00 88.62 115 SER A C 1
ATOM 868 O O . SER A 1 115 ? 8.793 -5.476 -4.203 1.00 88.62 115 SER A O 1
ATOM 870 N N . ILE A 1 116 ? 7.758 -7.300 -3.363 1.00 89.88 116 ILE A N 1
ATOM 871 C CA . ILE A 1 116 ? 6.873 -6.601 -2.428 1.00 89.88 116 ILE A CA 1
ATOM 872 C C . ILE A 1 116 ? 7.006 -7.271 -1.059 1.00 89.88 116 ILE A C 1
ATOM 874 O O . ILE A 1 116 ? 6.840 -8.488 -0.953 1.00 89.88 116 ILE A O 1
ATOM 878 N N . HIS A 1 117 ? 7.291 -6.479 -0.031 1.00 90.56 117 HIS A N 1
ATOM 879 C CA . HIS A 1 117 ? 7.382 -6.902 1.365 1.00 90.56 117 HIS A CA 1
ATOM 880 C C . HIS A 1 117 ? 6.304 -6.195 2.190 1.00 90.56 117 HIS A C 1
ATOM 882 O O . HIS A 1 117 ? 6.002 -5.029 1.932 1.00 90.56 117 HIS A O 1
ATOM 888 N N . ILE A 1 118 ? 5.722 -6.906 3.155 1.00 87.69 118 ILE A N 1
ATOM 889 C CA . ILE A 1 118 ? 4.635 -6.442 4.029 1.00 87.69 118 ILE A CA 1
ATOM 890 C C . ILE A 1 118 ? 5.043 -6.697 5.473 1.00 87.69 118 ILE A C 1
ATOM 892 O O . ILE A 1 118 ? 5.557 -7.813 5.713 1.00 87.69 118 ILE A O 1
#

Foldseek 3Di:
DDDDDDDDDDDDPPDPDPDPPPPDDDDDDDDDDDDPPPVVLDADDPVQFDWDQDPQFIETQAGNDADLEHRHDCHDPNTGHDYYDPCNLVFDFDPPVPDDPDRDGPDHCSVNNPYYHD